Protein AF-A0A9W4BB46-F1 (afdb_monomer)

Foldseek 3Di:
DDDDDDDDDDDDDDDDDPPDPDPDPDDDQWQDVVQLVVQLVPPDVVCCPDPNVLVSNVVSLVVRVFDQDPVVSHTHTDPPPDPVDPDPCPDDPDDDDDDDDDDDDPDDDDDDDD

Solvent-accessible surface area (backbone atoms only — not comparable to full-atom values): 8010 Å² total; per-residue (Å²): 137,89,83,84,84,82,84,82,87,78,85,80,82,81,83,80,80,81,78,74,81,74,82,76,84,75,78,70,79,66,56,37,64,68,54,27,53,54,42,57,73,68,55,54,67,73,44,57,76,38,94,51,25,63,58,54,52,49,50,27,21,53,76,18,36,30,33,81,36,83,89,78,74,41,69,38,77,54,81,77,86,68,77,83,75,70,68,80,78,86,76,71,86,82,77,81,81,77,80,81,78,78,84,79,78,87,85,84,85,85,83,87,83,132

Sequence (114 aa):
MNSSARLLAVPTLAVGLVLGSAAVATALPAWDIGIYDRCIQNIPDDVLLDNRGTDAVHECCWKSGGSWDSKTNKCVAPPAEGQSGRAPLSQVPTHVLTPSQPEQVPGGVLTPEA

Organism: NCBI:txid39689

Structure (mmCIF, N/CA/C/O backbone):
data_AF-A0A9W4BB46-F1
#
_entry.id   AF-A0A9W4BB46-F1
#
loop_
_atom_site.group_PDB
_atom_site.id
_atom_site.type_symbol
_atom_site.label_atom_id
_atom_site.label_alt_id
_atom_site.label_comp_id
_atom_site.label_asym_id
_atom_site.label_entity_id
_atom_site.label_seq_id
_atom_site.pdbx_PDB_ins_code
_atom_site.Cartn_x
_atom_site.Cartn_y
_atom_site.Cartn_z
_atom_site.occupancy
_atom_site.B_iso_or_equiv
_atom_site.auth_seq_id
_atom_site.auth_comp_id
_atom_site.auth_asym_id
_atom_site.auth_atom_id
_atom_site.pdbx_PDB_model_num
ATOM 1 N N . MET A 1 1 ? -76.925 -52.465 2.503 1.00 40.03 1 MET A N 1
ATOM 2 C CA . MET A 1 1 ? -75.677 -53.068 3.020 1.00 40.03 1 MET A CA 1
ATOM 3 C C . MET A 1 1 ? -74.627 -51.973 3.008 1.00 40.03 1 MET A C 1
ATOM 5 O O . MET A 1 1 ? -74.318 -51.458 1.944 1.00 40.03 1 MET A O 1
ATOM 9 N N . ASN A 1 2 ? -74.223 -51.526 4.197 1.00 43.53 2 ASN A N 1
ATOM 10 C CA . ASN A 1 2 ? -73.349 -50.373 4.411 1.00 43.53 2 ASN A CA 1
ATOM 11 C C . ASN A 1 2 ? -71.888 -50.749 4.150 1.00 43.53 2 ASN A C 1
ATOM 13 O O . ASN A 1 2 ? -71.437 -51.790 4.624 1.00 43.53 2 ASN A O 1
ATOM 17 N N . SER A 1 3 ? -71.125 -49.863 3.515 1.00 44.25 3 SER A N 1
ATOM 18 C CA . SER A 1 3 ? -69.662 -49.929 3.549 1.00 44.25 3 SER A CA 1
ATOM 19 C C . SER A 1 3 ? -69.113 -48.590 4.021 1.00 44.25 3 SER A C 1
ATOM 21 O O . SER A 1 3 ? -69.065 -47.608 3.288 1.00 44.25 3 SER A O 1
ATOM 23 N N . SER A 1 4 ? -68.764 -48.561 5.305 1.00 52.12 4 SER A 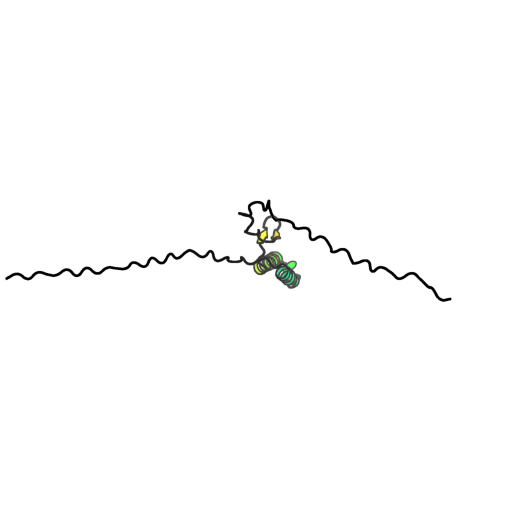N 1
ATOM 24 C CA . SER A 1 4 ? -68.130 -47.446 5.997 1.00 52.12 4 SER A CA 1
ATOM 25 C C . SER A 1 4 ? -66.649 -47.375 5.620 1.00 52.12 4 SER A C 1
ATOM 27 O O . SER A 1 4 ? -65.894 -48.300 5.917 1.00 52.12 4 SER A O 1
ATOM 29 N N . ALA A 1 5 ? -66.219 -46.273 5.008 1.00 53.22 5 ALA A N 1
ATOM 30 C CA . ALA A 1 5 ? -64.803 -45.979 4.816 1.00 53.22 5 ALA A CA 1
ATOM 31 C C . ALA A 1 5 ? -64.216 -45.446 6.134 1.00 53.22 5 ALA A C 1
ATOM 33 O O . ALA A 1 5 ? -64.634 -44.402 6.636 1.00 53.22 5 ALA A O 1
ATOM 34 N N . ARG A 1 6 ? -63.274 -46.188 6.725 1.00 53.50 6 ARG A N 1
ATOM 35 C CA . ARG A 1 6 ? -6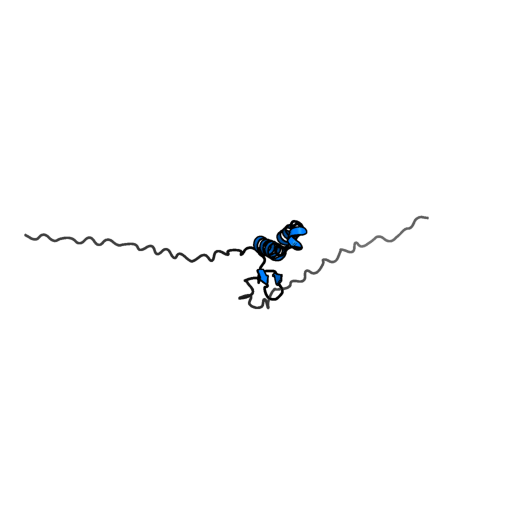2.540 -45.761 7.922 1.00 53.50 6 ARG A CA 1
ATOM 36 C C . ARG A 1 6 ? -61.409 -44.818 7.509 1.00 53.50 6 ARG A C 1
ATOM 38 O O . ARG A 1 6 ? -60.490 -45.234 6.812 1.00 53.50 6 ARG A O 1
ATOM 45 N N . LEU A 1 7 ? -61.488 -43.564 7.945 1.00 51.94 7 LEU A N 1
ATOM 46 C CA . LEU A 1 7 ? -60.408 -42.584 7.832 1.00 51.94 7 LEU A CA 1
ATOM 47 C C . LEU A 1 7 ? -59.300 -42.942 8.834 1.00 51.94 7 LEU A C 1
ATOM 49 O O . LEU A 1 7 ? -59.558 -43.029 10.034 1.00 51.94 7 LEU A O 1
ATOM 53 N N . LEU A 1 8 ? -58.077 -43.151 8.346 1.00 56.69 8 LEU A N 1
ATOM 54 C CA . LEU A 1 8 ? -56.884 -43.281 9.183 1.00 56.69 8 LEU A CA 1
ATOM 55 C C . LEU A 1 8 ? -56.215 -41.906 9.285 1.00 56.69 8 LEU A C 1
ATOM 57 O O . LEU A 1 8 ? -55.736 -41.367 8.290 1.00 56.69 8 LEU A O 1
ATOM 61 N N . ALA A 1 9 ? -56.214 -41.333 10.488 1.00 53.00 9 ALA A N 1
ATOM 62 C CA . ALA A 1 9 ? -55.502 -40.100 10.795 1.00 53.00 9 ALA A CA 1
ATOM 63 C C . ALA A 1 9 ? -54.005 -40.400 10.981 1.00 53.00 9 ALA A C 1
ATOM 65 O O . ALA A 1 9 ? -53.634 -41.204 11.835 1.00 53.00 9 ALA A O 1
ATOM 66 N N . VAL A 1 10 ? -53.152 -39.757 10.180 1.00 56.12 10 VAL A N 1
ATOM 67 C CA . VAL A 1 10 ? -51.688 -39.854 10.274 1.00 56.12 10 VAL A CA 1
ATOM 68 C C . VAL A 1 10 ? -51.174 -38.634 11.045 1.00 56.12 10 VAL A C 1
ATOM 70 O O . VAL A 1 10 ? -51.323 -37.518 10.548 1.00 56.12 10 VAL A O 1
ATOM 73 N N . PRO A 1 11 ? -50.582 -38.786 12.244 1.00 57.00 11 PRO A N 1
ATOM 74 C CA . PRO A 1 11 ? -49.992 -37.658 12.949 1.00 57.00 11 PRO A CA 1
ATOM 75 C C . PRO A 1 11 ? -48.619 -37.342 12.339 1.00 57.00 11 PRO A C 1
ATOM 77 O O . PRO A 1 11 ? -47.657 -38.089 12.507 1.00 57.00 11 PRO A O 1
ATOM 80 N N . THR A 1 12 ? -48.515 -36.230 11.614 1.00 59.75 12 THR A N 1
ATOM 81 C CA . THR A 1 12 ? -47.232 -35.682 11.155 1.00 59.75 12 THR A CA 1
ATOM 82 C C . THR A 1 12 ? -46.531 -34.970 12.312 1.00 59.75 12 THR A C 1
ATOM 84 O O . THR A 1 12 ? -46.915 -33.866 12.695 1.00 59.75 12 THR A O 1
ATOM 87 N N . LEU A 1 13 ? -45.494 -35.598 12.870 1.00 57.28 13 LEU A N 1
ATOM 88 C CA . LEU A 1 13 ? -44.546 -34.967 13.792 1.00 57.28 13 LEU A CA 1
ATOM 89 C C . LEU A 1 13 ? -43.663 -33.981 13.012 1.00 57.28 13 LEU A C 1
ATOM 91 O O . LEU A 1 13 ? -42.712 -34.380 12.343 1.00 57.28 13 LEU A O 1
ATOM 95 N N . ALA A 1 14 ? -43.984 -32.690 13.083 1.00 59.16 14 ALA A N 1
ATOM 96 C CA . ALA A 1 14 ? -43.137 -31.630 12.550 1.00 59.16 14 ALA A CA 1
ATOM 97 C C . ALA A 1 14 ? -41.980 -31.355 13.528 1.00 59.16 14 ALA A C 1
ATOM 99 O O . ALA A 1 14 ? -42.144 -30.651 14.522 1.00 59.16 14 ALA A O 1
ATOM 100 N N . VAL A 1 15 ? -40.805 -31.931 13.260 1.00 61.53 15 VAL A N 1
ATOM 101 C CA . VAL A 1 15 ? -39.560 -31.574 13.955 1.00 61.53 15 VAL A CA 1
ATOM 102 C C . VAL A 1 15 ? -39.057 -30.256 13.365 1.00 61.53 15 VAL A C 1
ATOM 104 O O . VAL A 1 15 ? -38.514 -30.219 12.263 1.00 61.53 15 VAL A O 1
ATOM 107 N N . GLY A 1 16 ? -39.281 -29.156 14.084 1.00 57.47 16 GLY A N 1
ATOM 108 C CA . GLY A 1 16 ? -38.750 -27.843 13.727 1.00 57.47 16 GLY A CA 1
ATOM 109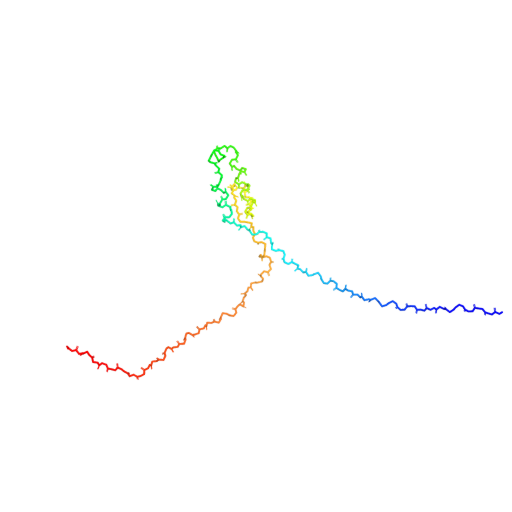 C C . GLY A 1 16 ? -37.257 -27.756 14.038 1.00 57.47 16 GLY A C 1
ATOM 110 O O . GLY A 1 16 ? -36.872 -27.620 15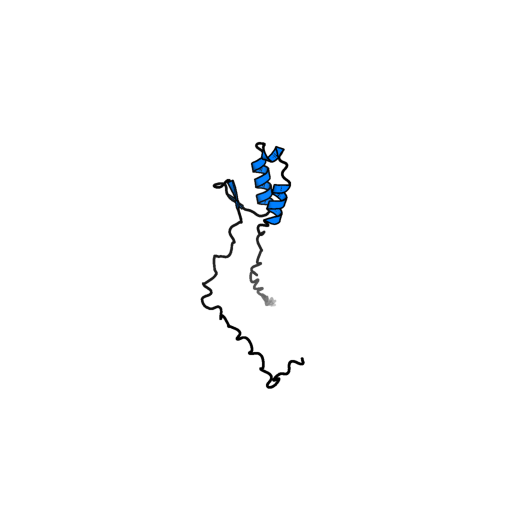.197 1.00 57.47 16 GLY A O 1
ATOM 111 N N . LEU A 1 17 ? -36.411 -27.818 13.010 1.00 61.38 17 LEU A N 1
ATOM 112 C CA . LEU A 1 17 ? -34.994 -27.467 13.105 1.00 61.38 17 LEU A CA 1
ATOM 113 C C . LEU A 1 17 ? -34.869 -25.939 13.182 1.00 61.38 17 LEU A C 1
ATOM 115 O O . LEU A 1 17 ? -34.989 -25.244 12.175 1.00 61.38 17 LEU A O 1
ATOM 119 N N . VAL A 1 18 ? -34.622 -25.411 14.383 1.00 62.72 18 VAL A N 1
ATOM 120 C CA . VAL A 1 18 ? -34.162 -24.027 14.557 1.00 62.72 18 VAL A CA 1
ATOM 121 C C . VAL A 1 18 ? -32.711 -23.970 14.083 1.00 62.72 18 VAL A C 1
ATOM 123 O O . VAL A 1 18 ? -31.777 -24.234 14.837 1.00 62.72 18 VAL A O 1
ATOM 126 N N . LEU A 1 19 ? -32.524 -23.660 12.802 1.00 59.84 19 LEU A N 1
ATOM 127 C CA . LEU A 1 19 ? -31.232 -23.271 12.250 1.00 59.84 19 LEU A CA 1
ATOM 128 C C . LEU A 1 19 ? -30.924 -21.859 12.753 1.00 59.84 19 LEU A C 1
ATOM 130 O O . LEU A 1 19 ? -31.244 -20.865 12.106 1.00 59.84 19 LEU A O 1
ATOM 134 N N . GLY A 1 20 ? -30.345 -21.770 13.949 1.00 62.06 20 GLY A N 1
ATOM 135 C CA . GLY A 1 20 ? -29.695 -20.542 14.381 1.00 62.06 20 GLY A CA 1
ATOM 136 C C . GLY A 1 20 ? -28.589 -20.208 13.383 1.00 62.06 20 GLY A C 1
ATOM 137 O O . GLY A 1 20 ? -27.708 -21.029 13.132 1.00 62.06 20 GLY A O 1
ATOM 138 N N . SER A 1 21 ? -28.648 -19.022 12.785 1.00 63.84 21 SER A N 1
ATOM 139 C CA . SER A 1 21 ? -27.580 -18.486 11.948 1.00 63.84 21 SER A CA 1
ATOM 140 C C . SER A 1 21 ? -26.343 -18.277 12.816 1.00 63.84 21 SER A C 1
ATOM 142 O O . SER A 1 21 ? -26.225 -17.269 13.513 1.00 63.84 21 SER A O 1
ATOM 144 N N . ALA A 1 22 ? -25.438 -19.257 12.813 1.00 62.84 22 ALA A N 1
ATOM 145 C CA . ALA A 1 22 ? -24.107 -19.088 13.366 1.00 62.84 22 ALA A CA 1
ATOM 146 C C . ALA A 1 22 ? -23.448 -17.927 12.616 1.00 62.84 22 ALA A C 1
ATOM 148 O O . ALA A 1 22 ? -23.234 -18.004 11.405 1.00 62.84 22 ALA A O 1
ATOM 149 N N . ALA A 1 23 ? -23.176 -16.830 13.321 1.00 61.62 23 ALA A N 1
ATOM 150 C CA . ALA A 1 23 ? -22.380 -15.744 12.780 1.00 61.62 23 ALA A CA 1
ATOM 151 C C . ALA A 1 23 ? -20.965 -16.286 12.560 1.00 61.62 23 ALA A C 1
ATOM 153 O O . ALA A 1 23 ? -20.194 -16.454 13.505 1.00 61.62 23 ALA A O 1
ATOM 154 N N . VAL A 1 24 ? -20.645 -16.631 11.316 1.00 64.19 24 VAL A N 1
ATOM 155 C CA . VAL A 1 24 ? -19.283 -16.988 10.937 1.00 64.19 24 VAL A CA 1
ATOM 156 C C . VAL A 1 24 ? -18.475 -15.695 10.942 1.00 64.19 24 VAL A C 1
ATOM 158 O O . VAL A 1 24 ? -18.759 -14.767 10.189 1.00 64.19 24 VAL A O 1
ATOM 161 N N . ALA A 1 25 ? -17.503 -15.590 11.845 1.00 62.53 25 ALA A N 1
ATOM 162 C CA . ALA A 1 25 ? -16.557 -14.486 11.816 1.00 62.53 25 ALA A CA 1
ATOM 163 C C . ALA A 1 25 ? -15.639 -14.691 10.604 1.00 62.53 25 ALA A C 1
ATOM 165 O O . ALA A 1 25 ? -14.671 -15.448 10.667 1.00 62.53 25 ALA A O 1
ATOM 166 N N . THR A 1 26 ? -15.962 -14.063 9.475 1.00 64.31 26 THR A N 1
ATOM 167 C CA . THR A 1 26 ? -15.044 -13.985 8.339 1.00 64.31 26 THR A CA 1
ATOM 168 C C . THR A 1 26 ? -14.019 -12.906 8.651 1.00 64.31 26 THR A C 1
ATOM 170 O O . THR A 1 26 ? -14.342 -11.719 8.622 1.00 64.31 26 THR A O 1
ATOM 173 N N . ALA A 1 27 ? -12.792 -13.304 8.983 1.00 64.00 27 ALA A N 1
ATOM 174 C CA . ALA A 1 27 ? -11.687 -12.359 9.022 1.00 64.00 27 ALA A CA 1
ATOM 175 C C . ALA A 1 27 ? -11.500 -11.800 7.606 1.00 64.00 27 ALA A C 1
ATOM 177 O O . ALA A 1 27 ? -11.226 -12.553 6.669 1.00 64.00 27 ALA A O 1
ATOM 178 N N . LEU A 1 28 ? -11.696 -10.493 7.446 1.00 65.75 28 LEU A N 1
ATOM 179 C CA . LEU A 1 28 ? -11.309 -9.814 6.219 1.00 65.75 28 LEU A CA 1
ATOM 180 C C . LEU A 1 28 ? -9.787 -9.916 6.038 1.00 65.75 28 LEU A C 1
ATOM 182 O O . LEU A 1 28 ? -9.061 -10.004 7.035 1.00 65.75 28 LEU A O 1
ATOM 186 N N . PRO A 1 29 ? -9.291 -9.918 4.789 1.00 69.81 29 PRO A N 1
ATOM 187 C CA . PRO A 1 29 ? -7.858 -9.898 4.530 1.00 69.81 29 PRO A CA 1
ATOM 188 C C . PRO A 1 29 ? -7.229 -8.673 5.207 1.00 69.81 29 PRO A C 1
ATOM 190 O O . PRO A 1 29 ? -7.612 -7.535 4.941 1.00 69.81 29 PRO A O 1
ATOM 193 N N . ALA A 1 30 ? -6.293 -8.924 6.123 1.00 83.62 30 ALA A N 1
ATOM 194 C CA . ALA A 1 30 ? -5.536 -7.880 6.798 1.00 83.62 30 ALA A CA 1
ATOM 195 C C . ALA A 1 30 ? -4.469 -7.318 5.854 1.00 83.62 30 ALA A C 1
ATOM 197 O O . ALA A 1 30 ? -3.862 -8.070 5.090 1.00 83.62 30 ALA A O 1
ATOM 198 N N . TRP A 1 31 ? -4.219 -6.010 5.934 1.00 90.00 31 TRP A N 1
ATOM 199 C CA . TRP A 1 31 ? -3.135 -5.397 5.176 1.00 90.00 31 TRP A CA 1
ATOM 200 C C . TRP A 1 31 ? -1.777 -5.869 5.695 1.00 90.00 31 TRP A C 1
ATOM 202 O O . TRP A 1 31 ? -1.443 -5.659 6.862 1.00 90.00 31 TRP A O 1
ATOM 212 N N . ASP A 1 32 ? -0.995 -6.489 4.815 1.00 92.25 32 ASP A N 1
ATOM 213 C CA . ASP A 1 32 ? 0.360 -6.951 5.094 1.00 92.25 32 ASP A CA 1
ATOM 214 C C . ASP A 1 32 ? 1.380 -5.970 4.502 1.00 92.25 32 ASP A C 1
ATOM 216 O O . ASP A 1 32 ? 1.704 -5.994 3.309 1.00 92.25 32 ASP A O 1
ATOM 220 N N . ILE A 1 33 ? 1.912 -5.100 5.363 1.00 93.00 33 ILE A N 1
ATOM 221 C CA . ILE A 1 33 ? 2.927 -4.118 4.970 1.00 93.00 33 ILE A CA 1
ATOM 222 C C . ILE A 1 33 ? 4.220 -4.780 4.472 1.00 93.00 33 ILE A C 1
ATOM 224 O O . ILE A 1 33 ? 4.875 -4.246 3.585 1.00 93.00 33 ILE A O 1
ATOM 228 N N . GLY A 1 34 ? 4.566 -5.972 4.965 1.00 93.81 34 GLY A N 1
ATOM 229 C CA . GLY A 1 34 ? 5.749 -6.697 4.510 1.00 93.81 34 GLY A CA 1
ATOM 230 C C . GLY A 1 34 ? 5.603 -7.194 3.070 1.00 93.81 34 GLY A C 1
ATOM 231 O O . GLY A 1 34 ? 6.574 -7.179 2.309 1.00 93.81 34 GLY A O 1
ATOM 232 N N . ILE A 1 35 ? 4.393 -7.598 2.670 1.00 94.69 35 ILE A N 1
ATOM 233 C CA . ILE A 1 35 ? 4.069 -7.918 1.271 1.00 94.69 35 ILE A CA 1
ATOM 234 C C . ILE A 1 35 ? 4.108 -6.653 0.412 1.00 94.69 35 ILE A C 1
ATOM 236 O O . ILE A 1 35 ? 4.669 -6.693 -0.686 1.00 94.69 35 ILE A O 1
ATOM 240 N N . TYR A 1 36 ? 3.562 -5.538 0.907 1.00 95.00 36 TYR A N 1
ATOM 241 C CA . TYR A 1 36 ? 3.605 -4.255 0.202 1.00 95.00 36 TYR A CA 1
ATOM 242 C C . TYR A 1 36 ? 5.048 -3.809 -0.061 1.00 95.00 36 TYR A C 1
ATOM 244 O O . TYR A 1 36 ? 5.432 -3.635 -1.216 1.00 95.00 36 TYR A O 1
ATOM 252 N N . ASP A 1 37 ? 5.870 -3.713 0.985 1.00 95.75 37 ASP A N 1
ATOM 253 C CA . ASP A 1 37 ? 7.255 -3.244 0.899 1.00 95.75 37 ASP A CA 1
ATOM 254 C C . ASP A 1 37 ? 8.090 -4.128 -0.026 1.00 95.75 37 ASP A C 1
ATOM 25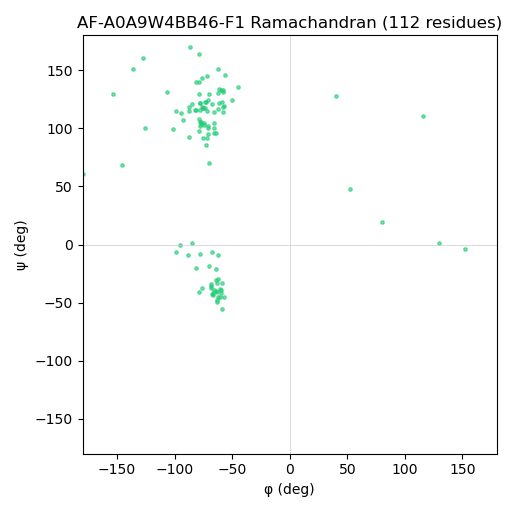6 O O . ASP A 1 37 ? 8.855 -3.631 -0.855 1.00 95.75 37 ASP A O 1
ATOM 260 N N . ARG A 1 38 ? 7.910 -5.451 0.067 1.00 96.94 38 ARG A N 1
ATOM 261 C CA . ARG A 1 38 ? 8.575 -6.396 -0.831 1.00 96.94 38 ARG A CA 1
ATOM 262 C C . ARG A 1 38 ? 8.129 -6.204 -2.275 1.00 96.94 38 ARG A C 1
ATOM 264 O O . ARG A 1 38 ? 8.955 -6.314 -3.173 1.00 96.94 38 ARG A O 1
ATOM 271 N N . CYS A 1 39 ? 6.847 -5.958 -2.520 1.00 95.88 39 CYS A N 1
ATOM 272 C CA . CYS A 1 39 ? 6.349 -5.714 -3.867 1.00 95.88 39 CYS A CA 1
ATOM 273 C C . CYS A 1 39 ? 6.965 -4.439 -4.452 1.00 95.88 39 CYS A C 1
ATOM 275 O O . CYS A 1 39 ? 7.526 -4.498 -5.541 1.00 95.88 39 CYS A O 1
ATOM 277 N N . ILE A 1 40 ? 6.971 -3.342 -3.686 1.00 95.25 40 ILE A N 1
ATOM 278 C CA . ILE A 1 40 ? 7.580 -2.066 -4.086 1.00 95.25 40 ILE A CA 1
ATOM 279 C C . ILE A 1 40 ? 9.065 -2.230 -4.424 1.00 95.25 40 ILE A C 1
ATOM 281 O O . ILE A 1 40 ? 9.508 -1.750 -5.460 1.00 95.25 40 ILE A O 1
ATOM 285 N N . GLN A 1 41 ? 9.825 -2.951 -3.595 1.00 95.81 41 GLN A N 1
ATOM 286 C CA . GLN A 1 41 ? 11.256 -3.196 -3.827 1.00 95.81 41 GLN A CA 1
ATOM 287 C C . GLN A 1 41 ? 11.550 -4.011 -5.093 1.00 95.81 41 GLN A C 1
ATOM 289 O O . GLN A 1 41 ? 12.671 -3.980 -5.588 1.00 95.81 41 GLN A O 1
ATOM 294 N N . ASN A 1 42 ? 10.567 -4.758 -5.598 1.00 94.44 42 ASN A N 1
ATOM 295 C CA . ASN A 1 42 ? 10.705 -5.552 -6.816 1.00 94.44 42 ASN A CA 1
ATOM 296 C C . ASN A 1 42 ? 10.187 -4.825 -8.066 1.00 94.44 42 ASN A C 1
ATOM 298 O O . ASN A 1 42 ? 10.251 -5.399 -9.154 1.00 94.44 42 ASN A O 1
ATOM 302 N N . ILE A 1 43 ? 9.670 -3.596 -7.940 1.00 92.12 43 ILE A N 1
ATOM 303 C CA . ILE A 1 43 ? 9.326 -2.788 -9.110 1.00 92.12 43 ILE A CA 1
ATOM 304 C C . ILE A 1 43 ? 10.640 -2.289 -9.721 1.00 92.12 43 ILE A C 1
ATOM 306 O O . ILE A 1 43 ? 11.419 -1.640 -9.023 1.00 92.12 43 ILE A O 1
ATOM 310 N N . PRO A 1 44 ? 10.915 -2.578 -11.001 1.00 92.88 44 PRO A N 1
ATOM 311 C CA . PRO A 1 44 ? 12.144 -2.124 -11.626 1.00 92.88 44 PRO A CA 1
ATOM 312 C C . PRO A 1 44 ? 12.090 -0.606 -11.877 1.00 92.88 44 PRO A C 1
ATOM 314 O O . PRO A 1 44 ? 11.029 -0.041 -12.160 1.00 92.88 44 PRO A O 1
ATOM 317 N N . ASP A 1 45 ? 13.236 0.065 -11.751 1.00 89.44 45 ASP A N 1
ATOM 318 C CA . ASP A 1 45 ? 13.317 1.534 -11.775 1.00 89.44 45 ASP A CA 1
ATOM 319 C C . ASP A 1 45 ? 12.783 2.143 -13.081 1.00 89.44 45 ASP A C 1
ATOM 321 O O . ASP A 1 45 ? 12.174 3.213 -13.066 1.00 89.44 45 ASP A O 1
ATOM 325 N N . ASP A 1 46 ? 12.949 1.454 -14.214 1.00 88.44 46 ASP A N 1
ATOM 326 C CA . ASP A 1 46 ? 12.426 1.888 -15.512 1.00 88.44 46 ASP A CA 1
ATOM 327 C C . ASP A 1 46 ? 10.892 1.930 -15.542 1.00 88.44 46 ASP A C 1
ATOM 329 O O . ASP A 1 46 ? 10.314 2.778 -16.218 1.00 88.44 46 ASP A O 1
ATOM 333 N N . VAL A 1 47 ? 10.224 1.068 -14.771 1.00 85.19 47 VAL A N 1
ATOM 334 C CA . VAL A 1 47 ? 8.763 1.080 -14.618 1.00 85.19 47 VAL A CA 1
ATOM 335 C C . VAL A 1 47 ? 8.317 2.212 -13.698 1.00 85.19 47 VAL A C 1
ATOM 337 O O . VAL A 1 47 ? 7.299 2.837 -13.981 1.00 85.19 47 VAL A O 1
ATOM 340 N N . LEU A 1 48 ? 9.071 2.511 -12.634 1.00 83.19 48 LEU A N 1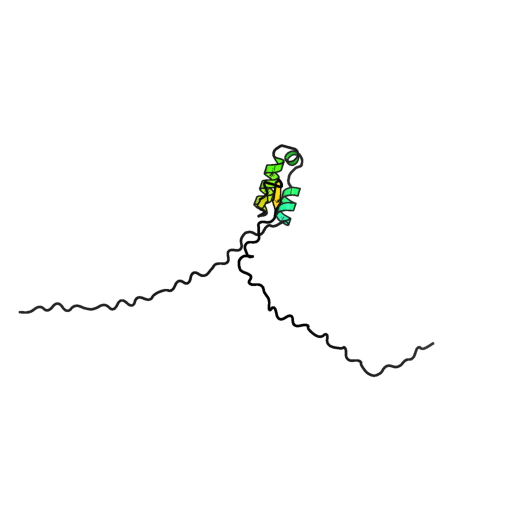
ATOM 341 C CA . LEU A 1 48 ? 8.767 3.622 -11.720 1.00 83.19 48 LEU A CA 1
ATOM 342 C C . LEU A 1 48 ? 8.939 4.999 -12.374 1.00 83.19 48 LEU A C 1
ATOM 344 O O . LEU A 1 48 ? 8.211 5.930 -12.033 1.00 83.19 48 LEU A O 1
ATOM 348 N N . LEU A 1 49 ? 9.906 5.126 -13.285 1.00 83.88 49 LEU A N 1
ATOM 349 C CA . LEU A 1 49 ? 10.201 6.358 -14.023 1.00 83.88 49 LEU A CA 1
ATOM 350 C C . LEU A 1 49 ? 9.276 6.575 -15.230 1.00 83.88 49 LEU A C 1
ATOM 352 O O . LEU A 1 49 ? 9.158 7.697 -15.721 1.00 83.88 49 LEU A O 1
ATOM 356 N N . ASP A 1 50 ? 8.638 5.511 -15.713 1.00 84.88 50 ASP A N 1
ATOM 357 C CA . ASP A 1 50 ? 7.635 5.548 -16.772 1.00 84.88 50 ASP A CA 1
ATOM 358 C C . ASP A 1 50 ? 6.230 5.811 -16.195 1.00 84.88 50 ASP A C 1
ATOM 360 O O . ASP A 1 50 ? 5.966 5.726 -14.995 1.00 84.88 50 ASP A O 1
ATOM 364 N N . ASN A 1 51 ? 5.272 6.068 -17.078 1.00 76.38 51 ASN A N 1
ATOM 365 C CA . ASN A 1 51 ? 3.867 6.321 -16.755 1.00 76.38 51 ASN A CA 1
ATOM 366 C C . ASN A 1 51 ? 3.172 5.120 -16.074 1.00 76.38 51 ASN A C 1
ATOM 368 O O . ASN A 1 51 ? 2.041 5.237 -15.615 1.00 76.38 51 ASN A O 1
ATOM 372 N N . ARG A 1 52 ? 3.847 3.964 -16.025 1.00 82.62 52 ARG A N 1
ATOM 373 C CA . ARG A 1 52 ? 3.377 2.694 -15.453 1.00 82.62 52 ARG A CA 1
ATOM 374 C C . ARG A 1 52 ? 3.680 2.550 -13.960 1.00 82.62 52 ARG A C 1
ATOM 376 O O . ARG A 1 52 ? 3.177 1.623 -13.328 1.00 82.62 52 ARG A O 1
ATOM 383 N N . GLY A 1 53 ? 4.469 3.457 -13.378 1.00 84.19 53 GLY A N 1
ATOM 384 C CA . GLY A 1 53 ? 4.864 3.382 -11.971 1.00 84.19 53 GLY A CA 1
ATOM 385 C C . GLY A 1 53 ? 3.667 3.411 -11.022 1.00 84.19 53 GLY A C 1
ATOM 386 O O . GLY A 1 53 ? 3.621 2.655 -10.055 1.00 84.19 53 GLY A O 1
ATOM 387 N N . THR A 1 54 ? 2.651 4.225 -11.322 1.00 87.38 54 THR A N 1
ATOM 388 C CA . THR A 1 54 ? 1.428 4.296 -10.507 1.00 87.38 54 THR A CA 1
ATOM 389 C C . THR A 1 54 ? 0.626 2.997 -10.552 1.00 87.38 54 THR A C 1
ATOM 391 O O . THR A 1 54 ? 0.154 2.557 -9.506 1.00 87.38 54 THR A O 1
ATOM 394 N N . ASP A 1 55 ? 0.538 2.348 -11.715 1.00 90.81 55 ASP A N 1
ATOM 395 C CA . ASP A 1 55 ? -0.171 1.073 -11.872 1.00 90.81 55 ASP A CA 1
ATOM 396 C C . ASP A 1 55 ? 0.534 -0.051 -11.100 1.00 90.81 55 ASP A C 1
ATOM 398 O O . ASP A 1 55 ? -0.111 -0.827 -10.395 1.00 90.81 55 ASP A O 1
ATOM 402 N N . ALA A 1 56 ? 1.869 -0.096 -11.156 1.00 90.88 56 ALA A N 1
ATOM 403 C CA . ALA A 1 56 ? 2.661 -1.064 -10.399 1.00 90.88 56 ALA A CA 1
ATOM 404 C C . ALA A 1 56 ? 2.498 -0.869 -8.879 1.00 90.88 56 ALA A C 1
ATOM 406 O O . ALA A 1 56 ? 2.331 -1.829 -8.124 1.00 90.88 56 ALA A O 1
ATOM 407 N N . VAL A 1 57 ? 2.474 0.385 -8.421 1.00 93.56 57 VAL A N 1
ATOM 408 C CA . VAL A 1 57 ? 2.237 0.718 -7.009 1.00 93.56 57 VAL A CA 1
ATOM 409 C C . VAL A 1 57 ? 0.793 0.389 -6.588 1.00 93.56 57 VAL A C 1
ATOM 411 O O . VAL A 1 57 ? 0.582 -0.109 -5.478 1.00 93.56 57 VAL A O 1
ATOM 414 N N . HIS A 1 58 ? -0.203 0.601 -7.458 1.00 93.88 58 HIS A N 1
ATOM 415 C CA . HIS A 1 58 ? -1.593 0.164 -7.238 1.00 93.88 58 HIS A CA 1
ATOM 416 C C . HIS A 1 58 ? -1.694 -1.346 -7.080 1.00 93.88 58 HIS A C 1
ATOM 418 O O . HIS A 1 58 ? -2.363 -1.827 -6.164 1.00 93.88 58 HIS A O 1
ATOM 424 N N . GLU A 1 59 ? -1.010 -2.095 -7.940 1.00 94.12 59 GLU A N 1
ATOM 425 C CA . GLU A 1 59 ? -1.003 -3.551 -7.888 1.00 94.12 59 GLU A CA 1
ATOM 426 C C . GLU A 1 59 ? -0.408 -4.050 -6.564 1.00 94.12 59 GLU A C 1
ATOM 428 O O . GLU A 1 59 ? -1.001 -4.906 -5.901 1.00 94.12 59 GLU A O 1
ATOM 433 N N . CYS A 1 60 ? 0.712 -3.467 -6.125 1.00 95.62 60 CYS A N 1
ATOM 434 C CA . CYS A 1 60 ? 1.301 -3.761 -4.819 1.00 95.62 60 CYS A CA 1
ATOM 435 C C . CYS A 1 60 ? 0.351 -3.431 -3.662 1.00 95.62 60 CYS A C 1
ATOM 437 O O . CYS A 1 60 ? 0.273 -4.179 -2.680 1.00 95.62 60 CYS A O 1
ATOM 439 N N . CYS A 1 61 ? -0.406 -2.338 -3.776 1.00 95.50 61 CYS A N 1
ATOM 440 C CA . CYS A 1 61 ? -1.399 -1.967 -2.779 1.00 95.50 61 CYS A CA 1
ATOM 441 C C . CYS A 1 61 ? -2.512 -3.014 -2.668 1.00 95.50 61 CYS A C 1
ATOM 443 O O . CYS A 1 61 ? -2.797 -3.508 -1.581 1.00 95.50 61 CYS A O 1
ATOM 445 N N . TRP A 1 62 ? -3.087 -3.427 -3.795 1.00 93.19 62 TRP A N 1
ATOM 446 C CA . TRP A 1 62 ? -4.168 -4.407 -3.802 1.00 93.19 62 TRP A CA 1
ATOM 447 C C . TRP A 1 62 ? -3.704 -5.798 -3.346 1.00 93.19 62 TRP A C 1
ATOM 449 O O . TRP A 1 62 ? -4.359 -6.427 -2.516 1.00 93.19 62 TRP A O 1
ATOM 459 N N . LYS A 1 63 ? -2.537 -6.261 -3.815 1.00 93.25 63 LYS A N 1
ATOM 460 C CA . LYS A 1 63 ? -1.977 -7.574 -3.444 1.00 93.25 63 LYS A CA 1
ATOM 461 C C . LYS A 1 63 ? -1.647 -7.701 -1.962 1.00 93.25 63 LYS A C 1
ATOM 463 O O . LYS A 1 63 ? -1.754 -8.791 -1.410 1.00 93.25 63 LYS A O 1
ATOM 468 N N . SER A 1 64 ? -1.238 -6.604 -1.329 1.00 93.81 64 SER A N 1
ATOM 469 C CA . SER A 1 64 ? -0.973 -6.575 0.111 1.00 93.81 64 SER A CA 1
ATOM 470 C C . SER A 1 64 ? -2.244 -6.491 0.958 1.00 93.81 64 SER A C 1
ATOM 472 O O . SER A 1 64 ? -2.156 -6.619 2.174 1.00 93.81 64 SER A O 1
ATOM 474 N N . GLY A 1 65 ? -3.418 -6.282 0.351 1.00 91.75 65 GLY A N 1
ATOM 475 C CA . GLY A 1 65 ? -4.667 -6.032 1.072 1.00 91.75 65 GLY A CA 1
ATOM 476 C C . GLY A 1 65 ? -4.806 -4.587 1.556 1.00 91.75 65 GLY A C 1
ATOM 477 O O . GLY A 1 65 ? -5.567 -4.327 2.481 1.00 91.75 65 GLY A O 1
ATOM 478 N N . GLY A 1 66 ? -4.053 -3.652 0.973 1.00 92.06 66 GLY A N 1
ATOM 479 C CA . GLY A 1 66 ? -4.157 -2.224 1.243 1.00 92.06 66 GLY A CA 1
ATOM 480 C C . GLY A 1 66 ? -5.340 -1.577 0.521 1.00 92.06 66 GLY A C 1
ATOM 481 O O . GLY A 1 66 ? -5.904 -2.127 -0.425 1.00 92.06 66 GLY A O 1
ATOM 482 N N . SER A 1 67 ? -5.709 -0.374 0.954 1.00 92.94 67 SER A N 1
ATOM 483 C CA . SER A 1 67 ? -6.705 0.467 0.293 1.00 92.94 67 SER A CA 1
ATOM 484 C C . SER A 1 67 ? -6.016 1.627 -0.414 1.00 92.94 67 SER A C 1
ATOM 486 O O . SER A 1 67 ? -5.211 2.336 0.188 1.00 92.94 67 SER A O 1
ATOM 488 N N . TRP A 1 68 ? -6.353 1.866 -1.680 1.00 93.31 68 TRP A N 1
ATOM 489 C CA . TRP A 1 68 ? -5.828 3.020 -2.404 1.00 93.31 68 TRP A CA 1
ATOM 490 C C . TRP A 1 68 ? -6.562 4.309 -2.014 1.00 93.31 68 TRP A C 1
ATOM 492 O O . TRP A 1 68 ? -7.775 4.422 -2.198 1.00 93.31 68 TRP A O 1
ATOM 502 N N . ASP A 1 69 ? -5.830 5.307 -1.519 1.00 92.25 69 ASP A N 1
ATOM 503 C CA . ASP A 1 69 ? -6.343 6.658 -1.306 1.00 92.25 69 ASP A CA 1
ATOM 504 C C . ASP A 1 69 ? -6.063 7.533 -2.534 1.00 92.25 69 ASP A C 1
ATOM 506 O O . ASP A 1 69 ? -4.944 7.989 -2.776 1.00 92.25 69 ASP A O 1
ATOM 510 N N . SER A 1 70 ? -7.122 7.822 -3.292 1.00 90.31 70 SER A N 1
ATOM 511 C CA . SER A 1 70 ? -7.050 8.661 -4.495 1.00 90.31 70 SER A CA 1
ATOM 512 C C . SER A 1 70 ? -6.775 10.142 -4.200 1.00 90.31 70 SER A C 1
ATOM 514 O O . SER A 1 70 ? -6.363 10.871 -5.096 1.00 90.31 70 SER A O 1
ATOM 516 N N . LYS A 1 71 ? -6.993 10.615 -2.964 1.00 90.75 71 LYS A N 1
ATOM 517 C CA . LYS A 1 71 ? -6.732 12.014 -2.583 1.00 90.75 71 LYS A CA 1
ATOM 518 C C . LYS A 1 71 ? -5.250 12.251 -2.339 1.00 90.75 71 LYS A C 1
ATOM 520 O O . LYS A 1 71 ? -4.720 13.287 -2.726 1.00 90.75 71 LYS A O 1
ATOM 525 N N . THR A 1 72 ? -4.593 11.300 -1.680 1.00 90.75 72 THR A N 1
ATOM 526 C CA . THR A 1 72 ? -3.168 11.392 -1.341 1.00 90.75 72 THR A CA 1
ATOM 527 C C . THR A 1 72 ? -2.267 10.629 -2.312 1.00 90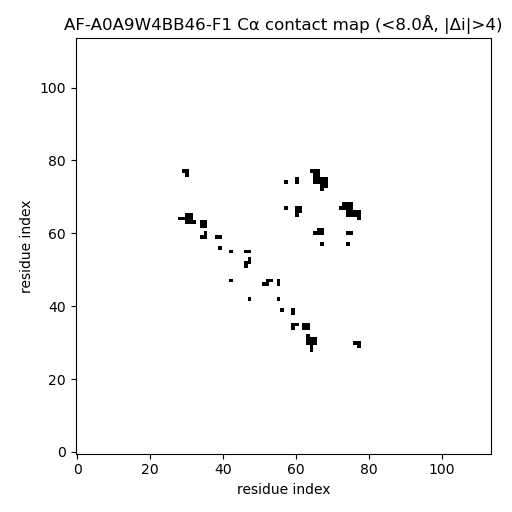.75 72 THR A C 1
ATOM 529 O O . THR A 1 72 ? -1.049 10.775 -2.226 1.00 90.75 72 THR A O 1
ATOM 532 N N . ASN A 1 73 ? -2.850 9.876 -3.257 1.00 89.00 73 ASN A N 1
ATOM 533 C CA . ASN A 1 73 ? -2.162 8.979 -4.191 1.00 89.00 73 ASN A CA 1
ATOM 534 C C . ASN A 1 73 ? -1.229 7.999 -3.466 1.00 89.00 73 ASN A C 1
ATOM 536 O O . ASN A 1 73 ? -0.053 7.858 -3.808 1.00 89.00 73 ASN A O 1
ATOM 540 N N . LYS A 1 74 ? -1.744 7.367 -2.408 1.00 90.88 74 LYS A N 1
ATOM 541 C CA . LYS A 1 74 ? -0.983 6.457 -1.545 1.00 90.88 74 LYS A CA 1
ATOM 542 C C . LYS A 1 74 ? -1.783 5.208 -1.218 1.00 90.88 74 LYS A C 1
ATOM 544 O O . LYS A 1 74 ? -3.007 5.246 -1.113 1.00 90.88 74 LYS A O 1
ATOM 549 N N . CYS A 1 75 ? -1.060 4.119 -0.984 1.00 93.69 75 CYS A N 1
ATOM 550 C CA . CYS A 1 75 ? -1.625 2.942 -0.349 1.00 93.69 75 CYS A CA 1
ATOM 551 C C . CYS A 1 75 ? -1.717 3.160 1.165 1.00 93.69 75 CYS A C 1
ATOM 553 O O . CYS A 1 75 ? -0.736 3.569 1.789 1.00 93.69 75 CYS A O 1
ATOM 555 N N . VAL A 1 76 ? -2.885 2.901 1.749 1.00 92.88 76 VAL A N 1
ATOM 556 C CA . VAL A 1 76 ? -3.143 3.031 3.187 1.00 92.88 76 VAL A CA 1
ATOM 557 C C . VAL A 1 76 ? -3.736 1.745 3.750 1.00 92.88 76 VAL A C 1
ATOM 559 O O . VAL A 1 76 ? -4.306 0.932 3.020 1.00 92.88 76 VAL A O 1
ATOM 562 N N . ALA A 1 77 ? -3.642 1.577 5.068 1.00 89.50 77 ALA A N 1
ATOM 563 C CA . ALA A 1 77 ? -4.350 0.509 5.757 1.00 89.50 77 ALA A CA 1
ATOM 564 C C . ALA A 1 77 ? -5.862 0.635 5.502 1.00 89.50 77 ALA A C 1
ATOM 566 O O . ALA A 1 77 ? -6.405 1.737 5.657 1.00 89.50 77 ALA A O 1
ATOM 567 N N . PRO A 1 78 ? -6.562 -0.458 5.157 1.00 85.69 78 PRO A N 1
ATOM 568 C CA . PRO A 1 78 ? -8.012 -0.472 5.163 1.00 85.69 78 PRO A CA 1
ATOM 569 C C . PRO A 1 78 ? -8.522 -0.085 6.556 1.00 85.69 78 PRO A C 1
ATOM 571 O O . PRO A 1 78 ? -7.888 -0.426 7.563 1.00 85.69 78 PRO A O 1
ATOM 574 N N . PRO A 1 79 ? -9.664 0.610 6.649 1.00 77.94 79 PRO A N 1
ATOM 575 C CA . PRO A 1 79 ? -10.282 0.875 7.937 1.00 77.94 79 PRO A CA 1
ATOM 576 C C . PRO A 1 79 ? -10.565 -0.453 8.647 1.00 77.94 79 PRO A C 1
ATOM 578 O O . PRO A 1 79 ? -11.130 -1.373 8.060 1.00 77.94 79 PRO A O 1
ATOM 581 N N . ALA A 1 80 ? -10.177 -0.556 9.918 1.00 69.31 80 ALA A N 1
ATOM 582 C CA . ALA A 1 80 ? -10.519 -1.714 10.729 1.00 69.31 80 ALA A CA 1
ATOM 583 C C . ALA A 1 80 ? -12.043 -1.750 10.923 1.00 69.31 80 ALA A C 1
ATOM 585 O O . ALA A 1 80 ? -12.602 -0.968 11.697 1.00 69.31 80 ALA A O 1
ATOM 586 N N . GLU A 1 81 ? -12.733 -2.648 10.223 1.00 65.88 81 GLU A N 1
ATOM 587 C CA . GLU A 1 81 ? -14.127 -2.945 10.533 1.00 65.88 81 GLU A CA 1
ATOM 588 C C . GLU A 1 81 ? -14.179 -3.597 11.922 1.00 65.88 81 GLU A C 1
ATOM 590 O O . GLU A 1 81 ? -13.618 -4.668 12.148 1.00 65.88 81 GLU A O 1
ATOM 595 N N . GLY A 1 82 ? -14.787 -2.909 12.894 1.00 54.34 82 GLY A N 1
ATOM 596 C CA . GLY A 1 82 ? -14.887 -3.417 14.269 1.00 54.34 82 GLY A CA 1
ATOM 597 C C . GLY A 1 82 ? -14.976 -2.378 15.388 1.00 54.34 82 GLY A C 1
ATOM 598 O O . GLY A 1 82 ? -15.170 -2.756 16.541 1.00 54.34 82 GLY A O 1
ATOM 599 N N . GLN A 1 83 ? -14.886 -1.075 15.103 1.00 51.78 83 GLN A N 1
ATOM 600 C CA . GLN A 1 83 ? -15.195 -0.049 16.115 1.00 51.78 83 GLN A CA 1
ATOM 601 C C . GLN A 1 83 ? -16.687 0.297 16.217 1.00 51.78 83 GLN A C 1
ATOM 603 O O . GLN A 1 83 ? -17.066 1.113 17.053 1.00 51.78 83 GLN A O 1
ATOM 608 N N . SER A 1 84 ? -17.559 -0.348 15.439 1.00 53.50 84 SER A N 1
ATOM 609 C CA . SER A 1 84 ? -18.998 -0.284 15.693 1.00 53.50 84 SER A CA 1
ATOM 610 C C . SER A 1 84 ? -19.366 -1.382 16.688 1.00 53.50 84 SER A C 1
ATOM 612 O O . SER A 1 84 ? -19.573 -2.530 16.311 1.00 53.50 84 SER A O 1
ATOM 614 N N . GLY A 1 85 ? -19.370 -1.046 17.980 1.00 51.84 85 GLY A N 1
ATOM 615 C CA . GLY A 1 85 ? -19.941 -1.916 19.014 1.00 51.84 85 GLY A CA 1
ATOM 616 C C . GLY A 1 85 ? -19.072 -2.211 20.231 1.00 51.84 85 GLY A C 1
ATOM 617 O O . GLY A 1 85 ? -19.545 -2.905 21.131 1.00 51.84 85 GLY A O 1
ATOM 618 N N . ARG A 1 86 ? -17.850 -1.669 20.350 1.00 53.69 86 ARG A N 1
ATOM 619 C CA . ARG A 1 86 ? -17.195 -1.679 21.665 1.00 53.69 86 ARG A CA 1
ATOM 620 C C . ARG A 1 86 ? -17.862 -0.613 22.525 1.00 53.69 86 ARG A C 1
ATOM 622 O O . A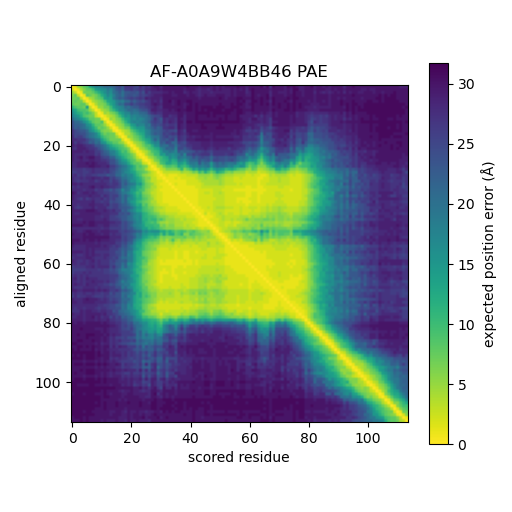RG A 1 86 ? -17.467 0.549 22.502 1.00 53.69 86 ARG A O 1
ATOM 629 N N . ALA A 1 87 ? -18.887 -1.019 23.277 1.00 65.06 87 ALA A N 1
ATOM 630 C CA . ALA A 1 87 ? -19.273 -0.291 24.476 1.00 65.06 87 ALA A CA 1
ATOM 631 C C . ALA A 1 87 ? -17.980 0.034 25.248 1.00 65.06 87 ALA A C 1
ATOM 633 O O . ALA A 1 87 ? -17.097 -0.836 25.307 1.00 65.06 87 ALA A O 1
ATOM 634 N N . PRO A 1 88 ? -17.810 1.263 25.768 1.00 63.00 88 PRO A N 1
ATOM 635 C CA . PRO A 1 88 ? -16.612 1.610 26.513 1.00 63.00 88 PRO A CA 1
ATOM 636 C C . PRO A 1 88 ? -16.387 0.528 27.566 1.00 63.00 88 PRO A C 1
ATOM 638 O O . PRO A 1 88 ? -17.289 0.208 28.342 1.00 63.00 88 PRO A O 1
ATOM 641 N N . LEU A 1 89 ? -15.202 -0.085 27.556 1.00 62.31 89 LEU A N 1
ATOM 642 C CA . LEU A 1 89 ? -14.786 -0.991 28.617 1.00 62.31 89 LEU A CA 1
ATOM 643 C C . LEU A 1 89 ? -14.534 -0.152 29.874 1.00 62.31 89 LEU A C 1
ATOM 645 O O . LEU A 1 89 ? -13.397 0.042 30.285 1.00 62.31 89 LEU A O 1
ATOM 649 N N . SER A 1 90 ? -15.590 0.384 30.481 1.00 62.44 90 SER A N 1
ATOM 650 C CA . SER A 1 90 ? -15.487 1.148 31.723 1.00 62.44 90 SER A CA 1
ATOM 651 C C . SE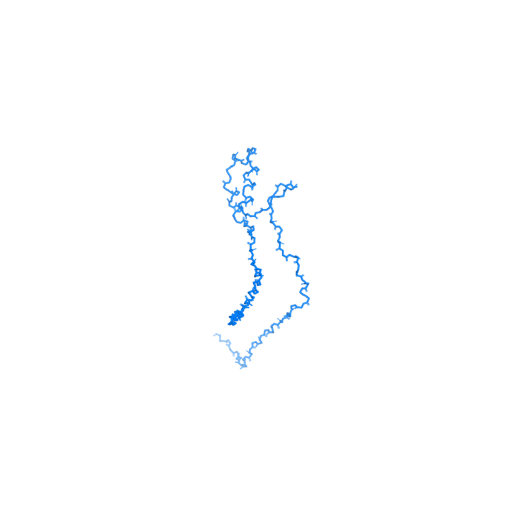R A 1 90 ? -15.074 0.275 32.908 1.00 62.44 90 SER A C 1
ATOM 653 O O . SER A 1 90 ? -14.851 0.800 33.993 1.00 62.44 90 SER A O 1
ATOM 655 N N . GLN A 1 91 ? -14.981 -1.046 32.741 1.00 61.62 91 GLN A N 1
ATOM 656 C CA . GLN A 1 91 ? -14.720 -1.977 33.832 1.00 61.62 91 GLN A CA 1
ATOM 657 C C . GLN A 1 91 ? -13.877 -3.160 33.343 1.00 61.62 91 GLN A C 1
ATOM 659 O O . GLN A 1 91 ? -14.357 -4.287 33.275 1.00 61.62 91 GLN A O 1
ATOM 664 N N . VAL A 1 92 ? -12.612 -2.923 32.989 1.00 63.16 92 VAL A N 1
ATOM 665 C CA . VAL A 1 92 ? -11.607 -3.991 33.106 1.00 63.16 92 VAL A CA 1
ATOM 666 C C . VAL A 1 92 ? -11.061 -3.903 34.530 1.00 63.16 92 VAL A C 1
ATOM 668 O O . VAL A 1 92 ? -10.460 -2.882 34.864 1.00 63.16 92 VAL A O 1
ATOM 671 N N . PRO A 1 93 ? -11.280 -4.909 35.395 1.00 68.75 93 PRO A N 1
ATOM 672 C CA . PRO A 1 93 ? -10.698 -4.921 36.729 1.00 68.75 93 PRO A CA 1
ATOM 673 C C . PRO A 1 93 ? -9.172 -5.041 36.633 1.00 68.75 93 PRO A C 1
ATOM 675 O O . PRO A 1 93 ? -8.626 -6.138 36.498 1.00 68.75 93 PRO A O 1
ATOM 678 N N . THR A 1 94 ? -8.469 -3.913 36.685 1.00 71.38 94 THR A N 1
ATOM 679 C CA . THR A 1 94 ? -7.006 -3.889 36.762 1.00 71.38 94 THR A CA 1
ATOM 680 C C . THR A 1 94 ? -6.587 -4.372 38.146 1.00 71.38 94 THR A C 1
ATOM 682 O O . THR A 1 94 ? -6.681 -3.634 39.123 1.00 71.38 94 THR A O 1
ATOM 685 N N . HIS A 1 95 ? -6.143 -5.623 38.243 1.00 72.75 95 HIS A N 1
ATOM 686 C CA . HIS A 1 95 ? -5.533 -6.141 39.462 1.00 72.75 95 HIS A CA 1
ATOM 687 C C . HIS A 1 95 ? -4.039 -5.827 39.423 1.00 72.75 95 HIS A C 1
ATOM 689 O O . HIS A 1 95 ? -3.327 -6.271 38.523 1.00 72.75 95 HIS A O 1
ATOM 695 N N . VAL A 1 96 ? -3.565 -5.046 40.392 1.00 77.19 96 VAL A N 1
ATOM 696 C CA . VAL A 1 96 ? -2.132 -4.842 40.614 1.00 77.19 96 VAL A CA 1
ATOM 697 C C . VAL A 1 96 ? -1.633 -6.023 41.438 1.00 77.19 96 VAL A C 1
ATOM 699 O O . VAL A 1 96 ? -2.067 -6.212 42.573 1.00 77.19 96 VAL A O 1
ATOM 702 N N . LEU A 1 97 ? -0.741 -6.834 40.870 1.00 77.12 97 LEU A N 1
ATOM 703 C CA . LEU A 1 97 ? -0.032 -7.859 41.632 1.00 77.12 97 LEU A CA 1
ATOM 704 C C . LEU A 1 97 ? 1.018 -7.160 42.502 1.00 77.12 97 LEU A C 1
ATOM 706 O O . LEU A 1 97 ? 1.915 -6.498 41.980 1.00 77.12 97 LEU A O 1
ATOM 710 N N . THR A 1 98 ? 0.898 -7.278 43.823 1.00 81.19 98 THR A N 1
ATOM 711 C CA . THR A 1 98 ? 1.931 -6.802 44.748 1.00 81.19 98 THR A CA 1
ATOM 712 C C . THR A 1 98 ? 3.153 -7.719 44.636 1.00 81.19 98 THR A C 1
ATOM 714 O O . THR A 1 98 ? 3.000 -8.930 44.811 1.00 81.19 98 THR A O 1
ATOM 717 N N . PRO A 1 99 ? 4.356 -7.190 44.346 1.00 80.25 99 PRO A N 1
ATOM 718 C CA . PRO A 1 99 ? 5.575 -7.988 44.363 1.00 80.25 99 PRO A CA 1
ATOM 719 C C . PRO A 1 99 ? 5.795 -8.587 45.755 1.00 80.25 99 PRO A C 1
ATOM 721 O O . PRO A 1 99 ? 5.695 -7.877 46.756 1.00 80.25 99 PRO A O 1
ATOM 724 N N . SER A 1 100 ? 6.112 -9.879 45.826 1.00 77.56 100 SER A N 1
ATOM 725 C CA . SER A 1 100 ? 6.506 -10.524 47.078 1.00 77.56 100 SER A CA 1
ATOM 726 C C . SER A 1 100 ? 7.786 -9.877 47.612 1.00 77.56 100 SER A C 1
ATOM 728 O O . SER A 1 100 ? 8.761 -9.730 46.872 1.00 77.56 100 SER A O 1
ATOM 730 N N . GLN A 1 101 ? 7.800 -9.494 48.890 1.00 79.69 101 GLN A N 1
ATOM 731 C CA . GLN A 1 101 ? 9.009 -8.984 49.531 1.00 79.69 101 GLN A CA 1
ATOM 732 C C . GLN A 1 101 ? 10.012 -10.137 49.710 1.00 79.69 101 GLN A C 1
ATOM 734 O O . GLN A 1 101 ? 9.625 -11.183 50.235 1.00 79.69 101 GLN A O 1
ATOM 739 N N . PRO A 1 102 ? 11.280 -9.985 49.284 1.00 75.69 102 PRO A N 1
ATOM 740 C CA . PRO A 1 102 ? 12.296 -10.999 49.528 1.00 75.69 102 PRO A CA 1
ATOM 741 C C . PRO A 1 102 ? 12.501 -11.192 51.036 1.00 75.69 102 PRO A C 1
ATOM 743 O O . PRO A 1 102 ? 12.626 -10.217 51.781 1.00 75.69 102 PRO A O 1
ATOM 746 N N . GLU A 1 103 ? 12.539 -12.450 51.479 1.00 73.06 103 GLU A N 1
ATOM 747 C CA . GLU A 1 103 ? 12.890 -12.807 52.853 1.00 73.06 103 GLU A CA 1
ATOM 748 C C . GLU A 1 103 ? 14.288 -12.270 53.181 1.00 73.06 103 GLU A C 1
ATOM 750 O O . GLU A 1 103 ? 15.286 -12.635 52.557 1.00 73.06 103 GLU A O 1
ATOM 755 N N . GLN A 1 104 ? 14.367 -11.380 54.171 1.00 67.19 104 GLN A N 1
ATOM 756 C CA . GLN A 1 104 ? 15.643 -10.977 54.744 1.00 67.19 104 GLN A CA 1
ATOM 757 C C . GLN A 1 104 ? 16.106 -12.091 55.681 1.00 67.19 104 GLN A C 1
ATOM 759 O O . GLN A 1 104 ? 15.596 -12.229 56.791 1.00 67.19 104 GLN A O 1
ATOM 764 N N . VAL A 1 105 ? 17.072 -12.887 55.225 1.00 67.12 105 VAL A N 1
ATOM 765 C CA . VAL A 1 105 ? 17.765 -13.870 56.064 1.00 67.12 105 VAL A CA 1
ATOM 766 C C . VAL A 1 105 ? 18.483 -13.125 57.199 1.00 67.12 105 VAL A C 1
ATOM 768 O O . VAL A 1 105 ? 19.321 -12.261 56.918 1.00 67.12 105 VAL A O 1
ATOM 771 N N . PRO A 1 106 ? 18.196 -13.419 58.480 1.00 60.62 106 PRO A N 1
ATOM 772 C CA . PRO A 1 106 ? 18.944 -12.838 59.582 1.00 60.62 106 PRO A CA 1
ATOM 773 C C . PRO A 1 106 ? 20.316 -13.512 59.684 1.00 60.62 106 PRO A C 1
ATOM 775 O O . PRO A 1 106 ? 20.407 -14.695 59.997 1.00 60.62 106 PRO A O 1
ATOM 778 N N . GLY A 1 107 ? 21.383 -12.735 59.497 1.00 54.66 107 GLY A N 1
ATOM 779 C CA . GLY A 1 107 ? 22.695 -13.053 60.064 1.00 54.66 107 GLY A CA 1
ATOM 780 C C . GLY A 1 107 ? 23.802 -13.334 59.052 1.00 54.66 107 GLY A C 1
ATOM 781 O O . GLY A 1 107 ? 23.849 -14.383 58.423 1.00 54.66 107 GLY A O 1
ATOM 782 N N . GLY A 1 108 ? 24.753 -12.402 58.985 1.00 50.72 108 GLY A N 1
ATOM 783 C CA . GLY A 1 108 ? 26.025 -12.567 58.286 1.00 50.72 108 GLY A CA 1
ATOM 784 C C . GLY A 1 108 ? 26.901 -11.322 58.406 1.00 50.72 108 GLY A C 1
ATOM 785 O O . GLY A 1 108 ? 27.195 -10.673 57.409 1.00 50.72 108 GLY A O 1
ATOM 786 N N . VAL A 1 109 ? 27.262 -10.942 59.634 1.00 54.34 109 VAL A N 1
ATOM 787 C CA . VAL A 1 109 ? 28.262 -9.896 59.906 1.00 54.34 109 VAL A CA 1
ATOM 788 C C . VAL A 1 109 ? 29.675 -10.446 59.643 1.00 54.34 109 VAL A C 1
ATOM 790 O O . VAL A 1 109 ? 30.091 -11.390 60.300 1.00 54.34 109 VAL A O 1
ATOM 793 N N . LEU A 1 110 ? 30.346 -9.820 58.665 1.00 52.72 110 LEU A N 1
ATOM 794 C CA . LEU A 1 110 ? 31.772 -9.449 58.514 1.00 52.72 110 LEU A CA 1
ATOM 795 C C . LEU A 1 110 ? 32.906 -10.403 58.956 1.00 52.72 110 LEU A C 1
ATOM 797 O O . LEU A 1 110 ? 33.071 -10.632 60.146 1.00 52.72 110 LEU A O 1
ATOM 801 N N . THR A 1 111 ? 33.848 -10.663 58.033 1.00 44.78 111 THR A N 1
ATOM 802 C CA . THR A 1 111 ? 35.279 -10.286 58.186 1.00 44.78 111 THR A CA 1
ATOM 803 C C . THR A 1 111 ? 35.958 -10.091 56.816 1.00 44.78 111 THR A C 1
ATOM 805 O O . THR A 1 111 ? 35.865 -10.985 55.976 1.00 44.78 111 THR A O 1
ATOM 808 N N . PRO A 1 112 ? 36.670 -8.974 56.568 1.00 49.34 112 PRO A N 1
ATOM 809 C CA . PRO A 1 112 ? 37.731 -8.909 55.564 1.00 49.34 112 PRO A CA 1
ATOM 810 C C . PRO A 1 112 ? 39.053 -9.412 56.174 1.00 49.34 112 PRO A C 1
ATOM 812 O O . PRO A 1 112 ? 39.514 -8.859 57.173 1.00 49.34 112 PRO A O 1
ATOM 815 N N . GLU A 1 113 ? 39.642 -10.464 55.598 1.00 46.22 113 GLU A N 1
ATOM 816 C CA . GLU A 1 113 ? 41.025 -10.868 55.895 1.00 46.22 113 GLU A CA 1
ATOM 817 C C . GLU A 1 113 ? 42.016 -10.019 55.087 1.00 46.22 113 GLU A C 1
ATOM 819 O O . GLU A 1 113 ? 41.756 -9.658 53.935 1.00 46.22 113 GLU A O 1
ATOM 824 N N . ALA A 1 114 ? 43.107 -9.667 55.768 1.00 44.09 114 ALA A N 1
ATOM 825 C CA . ALA A 1 114 ? 44.245 -8.886 55.300 1.00 44.09 114 ALA A CA 1
ATOM 826 C C . ALA A 1 114 ? 45.245 -9.728 54.496 1.00 44.09 114 ALA A C 1
ATOM 828 O O . ALA A 1 114 ? 45.320 -10.952 54.747 1.00 44.09 114 ALA A O 1
#

pLDDT: mean 73.87, std 16.81, range [40.03, 96.94]

Secondary structure (DSSP, 8-state):
--------------------------PPPPP-HHHHHHHHHTS-HHHHHSTTHHHHHHHHHHHTT-EEETTTTEEEPPP-TT-SS----TT-----PPPPPPP-----------

Radius of gyration: 35.65 Å; Cα contacts (8 Å, |Δi|>4): 55; chains: 1; bounding box: 120×65×77 Å

Mean predicted aligned error: 19.42 Å